Protein AF-A0A938V3V8-F1 (afdb_monomer_lite)

Secondary structure (DSSP, 8-state):
-EEEEES------EEEEEE-S---TT--GGGPPPEEEEEEEPPP-TTSEEE---HHHHHHHHTTSS----EEEEES--SS---EE--TT--S-GGGS-B-------

Sequence (106 aa):
MSFAETGLSIFVRMYLDRVTSQWAENCTWSQKPSYTNVMTIPPSQVGVWYEIVITDLYNGWKAGTWPNYGVQFRSYGTWNNYNGFWSSDYTEDPSLRPMLVVVPQE

Foldseek 3Di:
DKFAWDDDFDWFKWWKWAFADADDPPDDPVRDTDIGTDDIGTGDDHRDIDDDDPPVVVVCCVVVVGPHNDIDIGTPDDPVHDIGTDDCPDDPDNVRHDDDDDDDDD

pLDDT: mean 88.12, std 11.66, range [50.03, 97.75]

Structure (mmCIF, N/CA/C/O backbone):
data_AF-A0A938V3V8-F1
#
_entry.id   AF-A0A938V3V8-F1
#
loop_
_atom_site.group_PDB
_atom_site.id
_atom_site.type_symbol
_atom_site.label_atom_id
_atom_site.label_alt_id
_atom_site.label_comp_id
_atom_site.label_asym_id
_atom_site.label_entity_id
_atom_site.label_seq_id
_atom_site.pdbx_PDB_ins_code
_atom_site.Cartn_x
_atom_site.Cartn_y
_atom_site.Cartn_z
_atom_site.occupancy
_atom_site.B_iso_or_equiv
_atom_site.auth_seq_id
_atom_site.auth_comp_id
_atom_site.auth_asym_id
_atom_site.auth_atom_id
_atom_site.pdbx_PDB_model_num
ATOM 1 N N . MET A 1 1 ? -0.622 -9.454 -1.440 1.00 69.62 1 MET A N 1
ATOM 2 C CA . MET A 1 1 ? -0.484 -8.304 -2.361 1.00 69.62 1 MET A CA 1
ATOM 3 C C . MET A 1 1 ? 0.756 -8.542 -3.194 1.00 69.62 1 MET A C 1
ATOM 5 O O . MET A 1 1 ? 1.730 -9.014 -2.623 1.00 69.62 1 MET A O 1
ATOM 9 N N . SER A 1 2 ? 0.693 -8.299 -4.500 1.00 59.50 2 SER A N 1
ATOM 10 C CA . SER A 1 2 ? 1.764 -8.634 -5.443 1.00 59.50 2 SER A CA 1
ATOM 11 C C . SER A 1 2 ? 2.178 -7.398 -6.241 1.00 59.50 2 SER A C 1
ATOM 13 O O . SER A 1 2 ? 1.312 -6.626 -6.667 1.00 59.50 2 SER A O 1
ATOM 15 N N . PHE A 1 3 ? 3.487 -7.202 -6.403 1.00 69.25 3 PHE A N 1
ATOM 16 C CA . PHE A 1 3 ? 4.093 -6.077 -7.117 1.00 69.25 3 PHE A CA 1
ATOM 17 C C . PHE A 1 3 ? 5.170 -6.564 -8.076 1.00 69.25 3 PHE A C 1
ATOM 19 O O . PHE A 1 3 ? 6.046 -7.321 -7.668 1.00 69.25 3 PHE A O 1
ATOM 26 N N . ALA A 1 4 ? 5.154 -6.110 -9.324 1.00 60.91 4 ALA A N 1
ATOM 27 C CA . ALA A 1 4 ? 6.270 -6.366 -10.218 1.00 60.91 4 ALA A CA 1
ATOM 28 C C . ALA A 1 4 ? 7.372 -5.332 -9.948 1.00 60.91 4 ALA A C 1
ATOM 30 O O . ALA A 1 4 ? 7.117 -4.122 -9.917 1.00 60.91 4 ALA A O 1
ATOM 31 N N . GLU A 1 5 ? 8.590 -5.816 -9.711 1.00 63.34 5 GLU A N 1
ATOM 32 C CA . GLU A 1 5 ? 9.734 -4.968 -9.386 1.00 63.34 5 GLU A CA 1
ATOM 33 C C . GLU A 1 5 ? 10.448 -4.454 -10.643 1.00 63.34 5 GLU A C 1
ATOM 35 O O . GLU A 1 5 ? 10.688 -5.198 -11.596 1.00 63.34 5 GLU A O 1
ATOM 40 N N . THR A 1 6 ? 10.834 -3.180 -10.614 1.00 57.03 6 THR A N 1
ATOM 41 C CA . THR A 1 6 ? 11.617 -2.500 -11.651 1.00 57.03 6 THR A CA 1
ATOM 42 C C . THR A 1 6 ? 12.867 -1.847 -11.050 1.00 57.03 6 THR A C 1
ATOM 44 O O . THR A 1 6 ? 12.835 -1.352 -9.923 1.00 57.03 6 THR A O 1
ATOM 47 N N . GLY A 1 7 ? 13.976 -1.830 -11.798 1.00 59.03 7 GLY A N 1
ATOM 48 C CA . GLY A 1 7 ? 15.225 -1.148 -11.420 1.00 59.03 7 GLY A CA 1
ATOM 49 C C . GLY A 1 7 ? 16.349 -2.053 -10.893 1.00 59.03 7 GLY A C 1
ATOM 50 O O . GLY A 1 7 ? 16.365 -3.254 -11.137 1.00 59.03 7 GLY A O 1
ATOM 51 N N . LEU A 1 8 ? 17.335 -1.450 -10.211 1.00 50.03 8 LEU A N 1
ATOM 52 C CA . LEU A 1 8 ? 18.455 -2.142 -9.559 1.00 50.03 8 LEU A CA 1
ATOM 53 C C . LEU A 1 8 ? 18.060 -2.531 -8.126 1.00 50.03 8 LEU A C 1
ATOM 55 O O . LEU A 1 8 ? 18.216 -1.728 -7.209 1.00 50.03 8 LEU A O 1
ATOM 59 N N . SER A 1 9 ? 17.596 -3.764 -7.916 1.00 52.97 9 SER A N 1
ATOM 60 C CA . SER A 1 9 ? 17.514 -4.325 -6.564 1.00 52.97 9 SER A CA 1
ATOM 61 C C . SER A 1 9 ? 18.917 -4.652 -6.092 1.00 52.97 9 SER A C 1
ATOM 63 O O . SER A 1 9 ? 19.581 -5.579 -6.560 1.00 52.97 9 SER A O 1
ATOM 65 N N . ILE A 1 10 ? 19.364 -3.869 -5.132 1.00 57.59 10 ILE A N 1
ATOM 66 C CA . ILE A 1 10 ? 20.345 -4.294 -4.148 1.00 57.59 10 ILE A CA 1
ATOM 67 C C . ILE A 1 10 ? 19.536 -4.650 -2.913 1.00 57.59 10 ILE A C 1
ATOM 69 O O . ILE A 1 10 ? 18.662 -3.879 -2.545 1.00 57.59 10 ILE A O 1
ATOM 73 N N . PHE A 1 11 ? 19.784 -5.818 -2.313 1.00 65.81 11 PHE A N 1
ATOM 74 C CA . PHE A 1 11 ? 18.964 -6.431 -1.261 1.00 65.81 11 PHE A CA 1
ATOM 75 C C . PHE A 1 11 ? 18.636 -5.485 -0.079 1.00 65.81 11 PHE A C 1
ATOM 77 O O . PHE A 1 11 ? 19.260 -5.546 0.984 1.00 65.81 11 PHE A O 1
ATOM 84 N N . VAL A 1 12 ? 17.630 -4.622 -0.235 1.00 78.31 12 VAL A N 1
ATOM 85 C CA . VAL A 1 12 ? 17.231 -3.603 0.738 1.00 78.31 12 VAL A CA 1
ATOM 86 C C . VAL A 1 12 ? 15.857 -3.950 1.278 1.00 78.31 12 VAL A C 1
ATOM 88 O O . VAL A 1 12 ? 14.863 -3.996 0.557 1.00 78.31 12 VAL A O 1
ATOM 91 N N . ARG A 1 13 ? 15.811 -4.170 2.592 1.00 88.62 13 ARG A N 1
ATOM 92 C CA . ARG A 1 13 ? 14.562 -4.353 3.335 1.00 88.62 13 ARG A CA 1
ATOM 93 C C . ARG A 1 13 ? 13.715 -3.087 3.266 1.00 88.62 13 ARG A C 1
ATOM 95 O O . ARG A 1 13 ? 14.234 -1.975 3.159 1.00 88.62 13 ARG A O 1
ATOM 102 N N . MET A 1 14 ? 12.411 -3.256 3.418 1.00 92.38 14 MET A N 1
ATOM 103 C CA . MET A 1 14 ? 11.466 -2.149 3.521 1.00 92.38 14 MET A CA 1
ATOM 104 C C . MET A 1 14 ? 10.608 -2.309 4.771 1.00 92.38 14 MET A C 1
ATOM 106 O O . MET A 1 14 ? 10.516 -3.381 5.366 1.00 92.38 14 MET A O 1
ATOM 110 N N . TYR A 1 15 ? 9.960 -1.226 5.159 1.00 95.00 15 TYR A N 1
ATOM 111 C CA . TYR A 1 15 ? 8.838 -1.231 6.072 1.00 95.00 15 TYR A CA 1
ATOM 112 C C . TYR A 1 15 ? 7.543 -1.274 5.269 1.00 95.00 15 TYR A C 1
ATOM 114 O O . TYR A 1 15 ? 7.377 -0.505 4.320 1.00 95.00 15 TYR A O 1
ATOM 122 N N . LEU A 1 16 ? 6.625 -2.145 5.682 1.00 96.44 16 LEU A N 1
ATOM 123 C CA . LEU A 1 16 ? 5.222 -2.049 5.308 1.00 96.44 16 LEU A CA 1
ATOM 124 C C . LEU A 1 16 ? 4.522 -1.217 6.381 1.00 96.44 16 LEU A C 1
ATOM 126 O O . LEU A 1 16 ? 4.437 -1.635 7.541 1.00 96.44 16 LEU A O 1
ATOM 130 N N . ASP A 1 17 ? 4.016 -0.050 5.994 1.00 97.56 17 ASP A N 1
ATOM 131 C CA . ASP A 1 17 ? 3.217 0.789 6.879 1.00 97.56 17 ASP A CA 1
ATOM 132 C C . ASP A 1 17 ? 1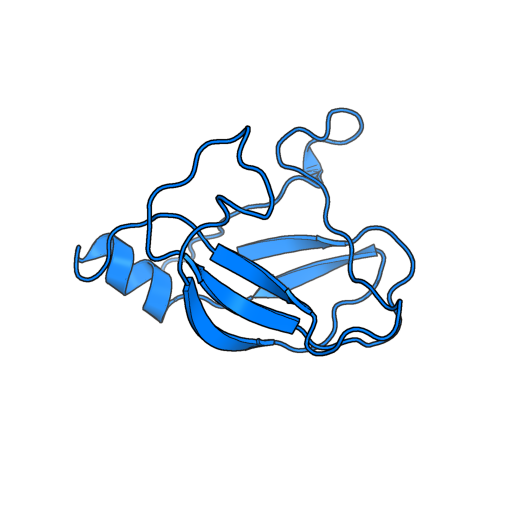.770 0.866 6.372 1.00 97.56 17 ASP A C 1
ATOM 134 O O . ASP A 1 17 ? 1.507 0.981 5.172 1.00 97.56 17 ASP A O 1
ATOM 138 N N . ARG A 1 18 ? 0.817 0.849 7.305 1.00 97.50 18 ARG A N 1
ATOM 139 C CA . ARG A 1 18 ? -0.581 1.173 7.029 1.00 97.50 18 ARG A CA 1
ATOM 140 C C . ARG A 1 18 ? -0.739 2.686 7.044 1.00 97.50 18 ARG A C 1
ATOM 142 O O . ARG A 1 18 ? -0.383 3.328 8.034 1.00 97.50 18 ARG A O 1
ATOM 149 N N . VAL A 1 19 ? -1.344 3.238 6.000 1.00 97.69 19 VAL A N 1
ATOM 150 C CA . VAL A 1 19 ? -1.697 4.658 5.942 1.00 97.69 19 VAL A CA 1
ATOM 151 C C . VAL A 1 19 ? -2.896 4.922 6.862 1.00 97.69 19 VAL A C 1
ATOM 153 O O . VAL A 1 19 ? -3.867 4.166 6.856 1.00 97.69 19 VAL A O 1
ATOM 156 N N . THR A 1 20 ? -2.826 5.958 7.701 1.00 97.75 20 THR A N 1
ATOM 157 C CA . THR A 1 20 ? -3.828 6.246 8.750 1.00 97.75 20 THR A CA 1
ATOM 158 C C . THR A 1 20 ? -4.595 7.548 8.554 1.00 97.75 20 THR A C 1
ATOM 160 O O . THR A 1 20 ? -5.487 7.848 9.345 1.00 97.75 20 THR A O 1
ATOM 163 N N . SER A 1 21 ? -4.299 8.303 7.499 1.00 96.81 21 SER A N 1
ATOM 164 C CA . SER A 1 21 ? -5.053 9.497 7.124 1.00 96.81 21 SER A CA 1
ATOM 165 C C . SER A 1 21 ? -5.335 9.518 5.628 1.00 96.81 21 SER A C 1
ATOM 167 O O . SER A 1 21 ? -4.574 8.962 4.836 1.00 96.81 21 SER A O 1
ATOM 169 N N . GLN A 1 22 ? -6.395 10.223 5.240 1.00 95.69 22 GLN A N 1
ATOM 170 C CA . GLN A 1 22 ? -6.655 10.530 3.840 1.00 95.69 22 GLN A CA 1
ATOM 171 C C . GLN A 1 22 ? -5.466 11.280 3.224 1.00 95.69 22 GLN A C 1
ATOM 173 O O . GLN A 1 22 ? -4.790 12.065 3.895 1.00 95.69 22 GLN A O 1
ATOM 178 N N . TRP A 1 23 ? -5.226 11.034 1.942 1.00 94.75 23 TRP A N 1
ATOM 179 C CA . TRP A 1 23 ? -4.246 11.740 1.131 1.00 94.75 23 TRP A CA 1
ATOM 180 C C . TRP A 1 23 ? -4.854 12.059 -0.234 1.00 94.75 23 TRP A C 1
ATOM 182 O O . TRP A 1 23 ? -5.832 11.438 -0.649 1.00 94.75 23 TRP A O 1
ATOM 192 N N . ALA A 1 24 ? -4.299 13.070 -0.892 1.00 92.44 24 ALA A N 1
ATOM 193 C CA . ALA A 1 24 ? -4.672 13.455 -2.245 1.00 92.44 24 ALA A CA 1
ATOM 194 C C . ALA A 1 24 ? -3.578 13.009 -3.216 1.00 92.44 24 ALA A C 1
ATOM 196 O O . ALA A 1 24 ? -2.401 13.052 -2.869 1.00 92.44 24 ALA A O 1
ATOM 197 N N . GLU A 1 25 ? -3.939 12.637 -4.442 1.00 87.88 25 GLU A N 1
ATOM 198 C CA . GLU A 1 25 ? -2.967 12.172 -5.445 1.00 87.88 25 GLU A CA 1
ATOM 199 C C . GLU A 1 25 ? -1.919 13.234 -5.807 1.00 87.88 25 GLU A C 1
ATOM 201 O O . GLU A 1 25 ? -0.795 12.913 -6.177 1.00 87.88 25 GLU A O 1
ATOM 206 N N . ASN A 1 26 ? -2.254 14.511 -5.621 1.00 90.56 26 ASN A N 1
ATOM 207 C CA . ASN A 1 26 ? -1.344 15.637 -5.794 1.00 90.56 26 ASN A CA 1
ATOM 208 C C . ASN A 1 26 ? -0.585 16.024 -4.507 1.00 90.56 26 ASN A C 1
ATOM 210 O O . ASN A 1 26 ? -0.066 17.140 -4.423 1.00 90.56 26 ASN A O 1
ATOM 214 N N . CYS A 1 27 ? -0.552 15.162 -3.481 1.00 89.69 27 CYS A N 1
ATOM 215 C CA . CYS A 1 27 ? 0.103 15.486 -2.217 1.00 89.69 27 CYS A CA 1
ATOM 216 C C . CYS A 1 27 ? 1.605 15.722 -2.402 1.00 89.69 27 CYS A C 1
ATOM 218 O O . CYS A 1 27 ? 2.293 15.047 -3.168 1.00 89.69 27 CYS A O 1
ATOM 220 N N . THR A 1 28 ? 2.127 16.681 -1.647 1.00 92.50 28 THR A N 1
ATOM 221 C CA . THR A 1 28 ? 3.566 16.929 -1.539 1.00 92.50 2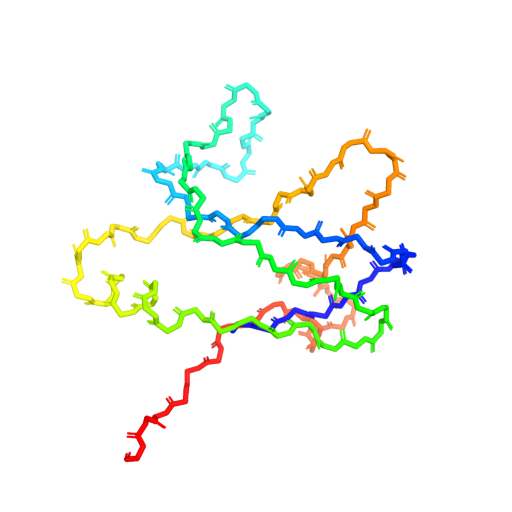8 THR A CA 1
ATOM 222 C C . THR A 1 28 ? 4.127 16.284 -0.273 1.00 92.50 28 THR A C 1
ATOM 224 O O . THR A 1 28 ? 3.387 15.865 0.617 1.00 92.50 28 THR A O 1
ATOM 227 N N . TRP A 1 29 ? 5.454 16.251 -0.126 1.00 88.38 29 TRP A N 1
ATOM 228 C CA . TRP A 1 29 ? 6.099 15.691 1.070 1.00 88.38 29 TRP A CA 1
ATOM 229 C C . TRP A 1 29 ? 5.668 16.359 2.390 1.00 88.38 29 TRP A C 1
ATOM 231 O O . TRP A 1 29 ? 5.605 15.705 3.440 1.00 88.38 29 TRP A O 1
ATOM 241 N N . SER A 1 30 ? 5.361 17.660 2.360 1.00 93.88 30 SER A N 1
ATOM 242 C CA . SER A 1 30 ? 4.852 18.383 3.532 1.00 93.88 30 SER A CA 1
ATOM 243 C C . SER A 1 30 ? 3.427 17.961 3.906 1.00 93.88 30 SER A C 1
ATOM 245 O O . SER A 1 30 ? 3.057 18.070 5.070 1.00 93.88 30 SER A O 1
ATOM 247 N N . GLN A 1 31 ? 2.667 17.419 2.950 1.00 94.81 31 GLN A N 1
ATOM 248 C CA . GLN A 1 31 ? 1.285 16.947 3.088 1.00 94.81 31 GLN A CA 1
ATOM 249 C C . GLN A 1 31 ? 1.176 15.415 3.091 1.00 94.81 31 GLN A C 1
ATOM 251 O O . GLN A 1 31 ? 0.082 14.878 2.920 1.00 94.81 31 GLN A O 1
ATOM 256 N N . LYS A 1 32 ? 2.299 14.702 3.251 1.00 93.50 32 LYS A N 1
ATOM 257 C CA . LYS A 1 32 ? 2.307 13.236 3.301 1.00 93.50 32 LYS A CA 1
ATOM 258 C C . LYS A 1 32 ? 1.331 12.723 4.372 1.00 93.50 32 LYS A C 1
ATOM 260 O O . LYS A 1 32 ? 1.224 13.343 5.437 1.00 93.50 32 LYS A O 1
ATOM 265 N N . PRO A 1 33 ? 0.657 11.590 4.135 1.00 96.12 33 PRO A N 1
ATOM 266 C CA . PRO A 1 33 ? -0.265 11.053 5.115 1.00 96.12 33 PRO A CA 1
ATOM 267 C C . PRO A 1 33 ? 0.449 10.567 6.380 1.00 96.12 33 PRO A C 1
ATOM 269 O O . PRO A 1 33 ? 1.640 10.244 6.384 1.00 96.12 33 PRO A O 1
ATOM 272 N N . SER A 1 34 ? -0.321 10.475 7.460 1.00 97.12 34 SER A N 1
ATOM 273 C CA . SER A 1 34 ? 0.086 9.750 8.661 1.00 97.12 34 SER A CA 1
ATOM 274 C C . SER A 1 34 ? 0.108 8.246 8.394 1.00 97.12 34 SER A C 1
ATOM 276 O O . SER A 1 34 ? -0.620 7.738 7.537 1.00 97.12 34 SER A O 1
ATOM 278 N N . TYR A 1 35 ? 0.936 7.520 9.142 1.00 97.38 35 TYR A N 1
ATOM 279 C CA . TYR A 1 35 ? 1.077 6.076 8.990 1.00 97.38 35 TYR A CA 1
ATOM 280 C C . TYR A 1 35 ? 1.406 5.379 10.312 1.00 97.38 35 TYR A C 1
ATOM 282 O O . TYR A 1 35 ? 1.826 5.997 11.291 1.00 97.38 35 TYR A O 1
ATOM 290 N N . THR A 1 36 ? 1.225 4.062 10.331 1.00 97.50 36 THR A N 1
ATOM 291 C CA . THR A 1 36 ? 1.653 3.173 11.416 1.00 97.50 36 THR A CA 1
ATOM 292 C C . THR A 1 36 ? 2.427 2.009 10.819 1.00 97.50 36 THR A C 1
ATOM 294 O O . THR A 1 36 ? 1.941 1.370 9.885 1.00 97.50 36 THR A O 1
ATOM 297 N N . ASN A 1 37 ? 3.616 1.725 11.353 1.00 97.00 37 ASN A N 1
ATOM 298 C CA . ASN A 1 37 ? 4.380 0.563 10.918 1.00 97.00 37 ASN A CA 1
ATOM 299 C C . ASN A 1 37 ? 3.649 -0.732 11.284 1.00 97.0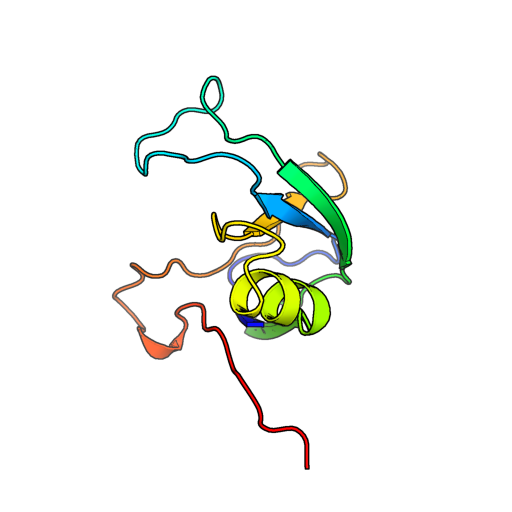0 37 ASN A C 1
ATOM 301 O O . ASN A 1 37 ? 3.200 -0.888 12.417 1.00 97.00 37 ASN A O 1
ATOM 305 N N . VAL A 1 38 ? 3.521 -1.631 10.309 1.00 96.56 38 VAL A N 1
ATOM 306 C CA . VAL A 1 38 ? 2.913 -2.954 10.491 1.00 96.56 38 VAL A CA 1
ATOM 307 C C . VAL A 1 38 ? 4.007 -3.994 10.682 1.00 96.56 38 VAL A C 1
ATOM 309 O O . VAL A 1 38 ? 3.962 -4.774 11.626 1.00 96.56 38 VAL A O 1
ATOM 312 N N . MET A 1 39 ? 4.998 -4.000 9.786 1.00 96.12 39 MET A N 1
ATOM 313 C CA . MET A 1 39 ? 6.110 -4.947 9.831 1.00 96.12 39 MET A CA 1
ATOM 314 C C . MET A 1 39 ? 7.315 -4.462 9.017 1.00 96.12 39 MET A C 1
ATOM 316 O O . MET A 1 39 ? 7.237 -3.499 8.246 1.00 96.12 39 MET A O 1
ATOM 320 N N . THR A 1 40 ? 8.435 -5.169 9.169 1.00 95.25 40 THR A N 1
ATOM 321 C CA . THR A 1 40 ? 9.565 -5.121 8.231 1.00 95.25 40 THR A CA 1
ATOM 322 C C . THR A 1 40 ? 9.422 -6.272 7.239 1.00 95.25 40 THR A C 1
ATOM 324 O O . THR A 1 40 ? 9.175 -7.404 7.650 1.00 95.25 40 THR A O 1
ATOM 327 N N . ILE A 1 41 ? 9.577 -5.988 5.949 1.00 93.19 41 ILE A N 1
ATOM 328 C CA . ILE A 1 41 ? 9.442 -6.953 4.853 1.00 93.19 41 ILE A CA 1
ATOM 329 C C . ILE A 1 41 ? 10.818 -7.261 4.230 1.00 93.19 41 ILE A C 1
ATOM 331 O O . ILE A 1 41 ? 11.724 -6.414 4.282 1.00 93.19 41 ILE A O 1
ATOM 335 N N . PRO A 1 42 ? 11.025 -8.484 3.697 1.00 89.44 42 PRO A N 1
ATOM 336 C CA . PRO A 1 42 ? 12.312 -8.897 3.138 1.00 89.44 42 PRO A CA 1
ATOM 337 C C . PRO A 1 42 ? 12.684 -8.071 1.898 1.00 89.44 42 PRO A C 1
ATOM 339 O O . PRO A 1 42 ? 11.828 -7.401 1.333 1.00 89.44 42 PRO A O 1
ATOM 342 N N . PRO A 1 43 ? 13.942 -8.091 1.444 1.00 86.12 43 PRO A N 1
ATOM 343 C CA . PRO A 1 43 ? 14.297 -7.468 0.175 1.00 86.12 43 PRO A CA 1
ATOM 344 C C . PRO A 1 43 ? 13.508 -8.053 -1.001 1.00 86.12 43 PRO A C 1
ATOM 346 O O . PRO A 1 43 ? 13.202 -9.246 -1.003 1.00 86.12 43 PRO A O 1
ATOM 349 N N . SER A 1 44 ? 13.217 -7.218 -1.993 1.00 86.06 44 SER A N 1
ATOM 350 C CA . SER A 1 44 ? 12.654 -7.632 -3.277 1.00 86.06 44 SER A CA 1
ATOM 351 C C . SER A 1 44 ? 13.773 -8.061 -4.248 1.00 86.06 44 SER A C 1
ATOM 353 O O . SER A 1 44 ? 14.950 -7.784 -3.998 1.00 86.06 44 SER A O 1
ATOM 355 N N . GLN A 1 45 ? 13.441 -8.808 -5.305 1.00 83.88 45 GLN A N 1
ATOM 356 C CA . GLN A 1 45 ? 14.376 -9.210 -6.362 1.00 83.88 45 GLN A CA 1
ATOM 357 C C . GLN A 1 45 ? 13.906 -8.717 -7.742 1.00 83.88 45 GLN A C 1
ATOM 359 O O . GLN A 1 45 ? 12.802 -9.042 -8.180 1.00 83.88 45 GLN A O 1
ATOM 364 N N . VAL A 1 46 ? 14.791 -8.018 -8.470 1.00 80.94 46 VAL A N 1
ATOM 365 C CA . VAL A 1 46 ? 14.494 -7.469 -9.808 1.00 80.94 46 VAL A CA 1
ATOM 366 C C . VAL A 1 46 ? 13.908 -8.522 -10.736 1.00 80.94 46 VAL A C 1
ATOM 368 O O . VAL A 1 46 ? 14.455 -9.620 -10.863 1.00 80.94 46 VAL A O 1
ATOM 371 N N . GLY A 1 47 ? 12.842 -8.149 -11.445 1.00 80.81 47 GLY A N 1
ATOM 372 C CA . GLY A 1 47 ? 12.214 -9.000 -12.453 1.00 80.81 47 GLY A CA 1
ATOM 373 C C . GLY A 1 47 ? 11.395 -10.150 -11.868 1.00 80.81 47 GLY A C 1
ATOM 374 O O . GLY A 1 47 ? 10.910 -10.987 -12.626 1.00 80.81 47 GLY A O 1
ATOM 375 N N . VAL A 1 48 ? 11.226 -10.196 -10.544 1.00 86.06 48 VAL A N 1
ATOM 376 C CA . VAL A 1 48 ? 10.386 -11.172 -9.850 1.00 86.06 48 VAL A CA 1
ATOM 377 C C . VAL A 1 48 ? 9.178 -10.456 -9.251 1.00 86.06 48 VAL A C 1
ATOM 379 O O . VAL A 1 48 ? 9.266 -9.311 -8.804 1.00 86.06 48 VAL A O 1
ATOM 382 N N . TRP A 1 49 ? 8.031 -11.135 -9.243 1.00 89.31 49 TRP A N 1
ATOM 383 C CA . TRP A 1 49 ? 6.875 -10.675 -8.483 1.00 89.31 49 TRP A CA 1
ATOM 384 C C . TRP A 1 49 ? 7.191 -10.698 -6.991 1.00 89.31 49 TRP A C 1
ATOM 386 O O . TRP A 1 49 ? 7.550 -11.726 -6.420 1.00 89.31 49 TRP A O 1
ATOM 396 N N . TYR A 1 50 ? 7.050 -9.542 -6.364 1.00 91.31 50 TYR A N 1
ATOM 397 C CA . TYR A 1 50 ? 7.262 -9.358 -4.948 1.00 91.31 50 TYR A CA 1
ATOM 398 C C . TYR A 1 50 ? 5.932 -9.458 -4.204 1.00 91.31 50 TYR A C 1
ATOM 400 O O . TYR A 1 50 ? 5.050 -8.603 -4.334 1.00 91.31 50 TYR A O 1
ATOM 408 N N . GLU A 1 51 ? 5.787 -10.530 -3.430 1.00 92.81 51 GLU A N 1
ATOM 409 C CA . GLU A 1 51 ? 4.546 -10.881 -2.749 1.00 92.81 51 GLU A CA 1
ATOM 410 C C . GLU A 1 51 ? 4.634 -10.647 -1.243 1.00 92.81 51 GLU A C 1
ATOM 412 O O . GLU A 1 51 ? 5.572 -11.072 -0.569 1.00 92.81 51 GLU A O 1
ATOM 417 N N . ILE A 1 52 ? 3.610 -9.993 -0.698 1.00 93.12 52 ILE A N 1
ATOM 418 C CA . ILE A 1 52 ? 3.494 -9.706 0.731 1.00 93.12 52 ILE A CA 1
ATOM 419 C C . ILE A 1 52 ? 2.139 -10.181 1.238 1.00 93.12 52 ILE A C 1
ATOM 421 O O . ILE A 1 52 ? 1.082 -9.800 0.715 1.00 93.12 52 ILE A O 1
ATOM 425 N N . VAL A 1 53 ? 2.169 -10.982 2.299 1.00 94.00 53 VAL A N 1
ATOM 426 C CA . VAL A 1 53 ? 0.975 -11.434 3.014 1.00 94.00 53 VAL A CA 1
ATOM 427 C C . VAL A 1 53 ? 0.495 -10.315 3.934 1.00 94.00 53 VAL A C 1
ATOM 429 O O . VAL A 1 53 ? 1.225 -9.863 4.809 1.00 94.00 53 VAL A O 1
ATOM 432 N N . ILE A 1 54 ? -0.745 -9.866 3.729 1.00 94.81 54 ILE A N 1
ATOM 433 C CA . ILE A 1 54 ? -1.369 -8.778 4.499 1.00 94.81 54 ILE A CA 1
ATOM 434 C C . ILE A 1 54 ? -2.719 -9.194 5.097 1.00 94.81 54 ILE A C 1
ATOM 436 O O . ILE A 1 54 ? -3.600 -8.356 5.273 1.00 94.81 54 ILE A O 1
ATOM 440 N N . THR A 1 55 ? -2.909 -10.488 5.365 1.00 95.00 55 THR A N 1
ATOM 441 C CA . THR A 1 55 ? -4.199 -11.074 5.766 1.00 95.00 55 THR A CA 1
ATOM 442 C C . THR A 1 55 ? -4.829 -10.354 6.957 1.00 95.00 55 THR A C 1
ATOM 444 O O . THR A 1 55 ? -5.982 -9.940 6.871 1.00 95.00 55 THR A O 1
ATOM 447 N N . ASP A 1 56 ? -4.066 -10.108 8.025 1.00 94.50 56 ASP A N 1
ATOM 448 C CA . ASP A 1 56 ? -4.581 -9.436 9.226 1.00 94.5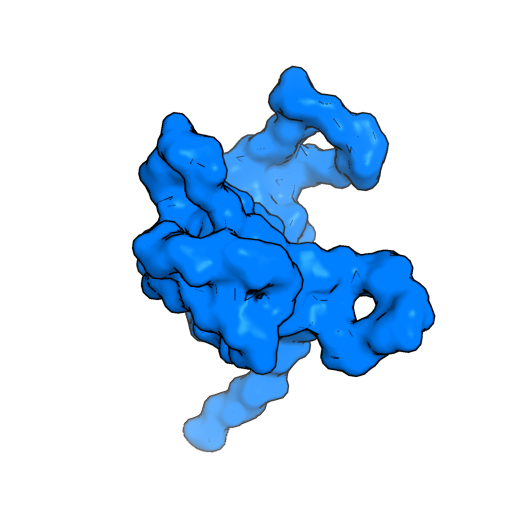0 56 ASP A CA 1
ATOM 449 C C . ASP A 1 56 ? -4.995 -7.987 8.947 1.00 94.50 56 ASP A C 1
ATOM 451 O O . ASP A 1 56 ? -6.051 -7.529 9.389 1.00 94.50 56 ASP A O 1
ATOM 455 N N . LEU A 1 57 ? -4.192 -7.271 8.155 1.00 95.88 57 LEU A N 1
ATOM 456 C CA . LEU A 1 57 ? -4.491 -5.901 7.748 1.00 95.88 57 LEU A CA 1
ATOM 457 C C . LEU A 1 57 ? -5.759 -5.845 6.882 1.00 95.88 57 LEU A C 1
ATOM 459 O O . LEU A 1 57 ? -6.636 -5.017 7.127 1.00 95.88 57 LEU A O 1
ATOM 463 N N . TYR A 1 58 ? -5.876 -6.754 5.911 1.00 95.62 58 TYR A N 1
ATOM 464 C CA . TYR A 1 58 ? -7.049 -6.876 5.049 1.00 95.62 58 TYR A CA 1
ATOM 465 C C . TYR A 1 58 ? -8.314 -7.198 5.850 1.00 95.62 58 TYR A C 1
ATOM 467 O O . TYR A 1 58 ? -9.345 -6.552 5.657 1.00 95.62 58 TYR A O 1
ATOM 475 N N . ASN A 1 59 ? -8.233 -8.141 6.789 1.00 95.75 59 ASN A N 1
ATOM 476 C CA . ASN A 1 59 ? -9.355 -8.499 7.652 1.00 95.75 59 ASN A CA 1
ATOM 477 C C . ASN A 1 59 ? -9.785 -7.325 8.538 1.00 95.75 59 ASN A C 1
ATOM 479 O O . ASN A 1 59 ? -10.981 -7.079 8.678 1.00 95.75 59 ASN A O 1
ATOM 483 N N . GLY A 1 60 ? -8.840 -6.540 9.062 1.00 96.50 60 GLY A N 1
ATOM 484 C CA . GLY A 1 60 ? -9.160 -5.328 9.815 1.00 96.50 60 GLY A CA 1
ATOM 485 C C . GLY A 1 60 ? -9.823 -4.231 8.973 1.00 96.50 60 GLY A C 1
ATOM 486 O O . GLY A 1 60 ? -10.713 -3.539 9.472 1.00 96.50 60 GLY A O 1
ATOM 487 N N . TRP A 1 61 ? -9.466 -4.098 7.689 1.00 96.38 61 TRP A N 1
ATOM 488 C CA . TRP A 1 61 ? -10.203 -3.235 6.755 1.00 96.38 61 TRP A CA 1
ATOM 489 C C . TRP A 1 61 ? -11.617 -3.758 6.494 1.00 96.38 61 TRP A C 1
ATOM 491 O O . TRP A 1 61 ? -12.580 -2.997 6.554 1.00 96.38 61 TRP A O 1
ATOM 501 N N . LYS A 1 62 ? -11.761 -5.062 6.236 1.00 95.94 62 LYS A N 1
ATOM 502 C CA . LYS A 1 62 ? -13.059 -5.706 5.975 1.00 95.94 62 LYS A CA 1
ATOM 503 C C . LYS A 1 62 ? -14.008 -5.627 7.168 1.00 95.94 62 LYS A C 1
ATOM 505 O O . LYS A 1 62 ? -15.204 -5.444 6.963 1.00 95.94 62 LYS A O 1
ATOM 510 N N . ALA A 1 63 ? -13.483 -5.743 8.385 1.00 97.12 63 ALA A N 1
ATOM 511 C CA . ALA A 1 63 ? -14.243 -5.638 9.627 1.00 97.12 63 ALA A CA 1
ATOM 512 C C . ALA A 1 63 ? -14.560 -4.185 10.032 1.00 97.12 63 ALA A C 1
ATOM 514 O O . ALA A 1 63 ? -15.269 -3.967 11.011 1.00 97.12 63 ALA A O 1
ATOM 515 N N . GLY A 1 64 ? -14.021 -3.184 9.325 1.00 96.88 64 GLY A N 1
ATOM 516 C CA . GLY A 1 64 ? -14.183 -1.771 9.677 1.00 96.88 64 GLY A CA 1
ATOM 517 C C . GLY A 1 64 ? -13.394 -1.336 10.916 1.00 96.88 64 GLY A C 1
ATOM 518 O O . GLY A 1 64 ? -13.546 -0.203 11.366 1.00 96.88 64 GLY A O 1
ATOM 519 N N . THR A 1 65 ? -12.525 -2.196 11.460 1.00 97.44 65 THR A N 1
ATOM 520 C CA . THR A 1 65 ? -11.633 -1.860 12.580 1.00 97.44 65 THR A CA 1
ATOM 521 C C . THR A 1 65 ? -10.706 -0.704 12.215 1.00 97.44 65 THR A C 1
ATOM 523 O O . THR A 1 65 ? -10.405 0.147 13.052 1.00 97.44 65 THR A O 1
ATOM 526 N N . TRP A 1 66 ? -10.273 -0.655 10.952 1.00 96.56 66 TRP A N 1
ATOM 527 C CA . TRP A 1 66 ? -9.451 0.421 10.418 1.00 96.56 66 TRP A CA 1
ATOM 528 C C . TRP A 1 66 ? -9.995 0.889 9.068 1.00 96.56 66 TRP A C 1
ATOM 530 O O . TRP A 1 66 ? -10.225 0.050 8.196 1.00 96.56 66 TRP A O 1
ATOM 540 N N . PRO A 1 67 ? -10.143 2.206 8.842 1.00 96.56 67 PRO A N 1
ATOM 541 C CA . PRO A 1 67 ? -10.380 2.724 7.502 1.00 96.56 67 PRO A CA 1
ATOM 542 C C . PRO A 1 67 ? -9.250 2.312 6.550 1.00 96.56 67 PRO A C 1
ATOM 544 O O . PRO A 1 67 ? -8.078 2.265 6.939 1.00 96.56 67 PRO A O 1
ATOM 547 N N . ASN A 1 68 ? -9.594 2.019 5.297 1.00 96.56 68 ASN A N 1
ATOM 548 C CA . ASN A 1 68 ? -8.612 1.682 4.275 1.00 96.56 68 ASN A CA 1
ATOM 549 C C . ASN A 1 68 ? -8.156 2.946 3.530 1.00 96.56 68 ASN A C 1
ATOM 551 O O . ASN A 1 68 ? -8.857 3.428 2.645 1.00 96.56 68 ASN A O 1
ATOM 555 N N . TYR A 1 69 ? -6.971 3.452 3.876 1.00 96.44 69 TYR A N 1
ATOM 556 C CA . TYR A 1 69 ? -6.279 4.519 3.135 1.00 96.44 69 TYR A CA 1
ATOM 557 C C . TYR A 1 69 ? -5.105 3.994 2.291 1.00 96.44 69 TYR A C 1
ATOM 559 O O . TYR A 1 69 ? -4.334 4.780 1.739 1.00 96.44 69 TYR A O 1
ATOM 567 N N . GLY A 1 70 ? -4.961 2.670 2.201 1.00 94.50 70 GLY A N 1
ATOM 568 C CA . GLY A 1 70 ? -3.862 1.997 1.523 1.00 94.50 70 GLY A CA 1
ATOM 569 C C . GLY A 1 70 ? -2.660 1.689 2.418 1.00 94.50 70 GLY A C 1
ATOM 570 O O . GLY A 1 70 ? -2.708 1.731 3.654 1.00 94.50 70 GLY A O 1
ATOM 571 N N . VAL A 1 71 ? -1.565 1.336 1.753 1.00 95.44 71 VAL A N 1
ATOM 572 C CA . VAL A 1 71 ? -0.277 0.972 2.350 1.00 95.44 71 VAL A CA 1
ATOM 573 C C . VAL A 1 71 ? 0.831 1.790 1.707 1.00 95.44 71 VAL A C 1
ATOM 575 O O . VAL A 1 71 ? 0.700 2.212 0.561 1.00 95.44 71 VAL A O 1
ATOM 578 N N . GLN A 1 72 ? 1.931 1.975 2.429 1.00 93.88 72 GLN A N 1
ATOM 579 C CA . GLN A 1 72 ? 3.168 2.489 1.852 1.00 93.88 72 GLN A CA 1
ATOM 580 C C . GLN A 1 72 ? 4.316 1.511 2.083 1.00 93.88 72 GLN A C 1
ATOM 582 O O . GLN A 1 72 ? 4.399 0.855 3.129 1.00 93.88 72 GLN A O 1
ATOM 587 N N . PHE A 1 73 ? 5.233 1.481 1.120 1.00 92.75 73 PHE A N 1
ATOM 588 C CA . PHE A 1 73 ? 6.563 0.928 1.310 1.00 92.75 73 PHE A CA 1
ATOM 589 C C . PHE A 1 73 ? 7.530 2.049 1.606 1.00 92.75 73 PHE A C 1
ATOM 591 O O . PHE A 1 73 ? 7.704 2.977 0.817 1.00 92.75 73 PHE A O 1
ATOM 598 N N . ARG A 1 74 ? 8.167 1.957 2.764 1.00 91.88 74 ARG A N 1
ATOM 599 C CA . ARG A 1 74 ? 9.165 2.923 3.198 1.00 91.88 74 ARG A CA 1
ATOM 600 C C . ARG A 1 74 ? 10.504 2.222 3.300 1.00 91.88 74 ARG A C 1
ATOM 602 O O . ARG A 1 74 ? 10.594 1.147 3.885 1.00 91.88 74 ARG A O 1
ATOM 609 N N . SER A 1 75 ? 11.549 2.822 2.740 1.00 88.81 75 SER A N 1
ATOM 610 C CA . SER A 1 75 ? 12.888 2.237 2.818 1.00 88.81 75 SER A CA 1
ATOM 611 C C . SER A 1 75 ? 13.305 2.011 4.275 1.00 88.81 75 SER A C 1
ATOM 613 O O . SER A 1 75 ? 13.039 2.851 5.142 1.00 88.81 75 SER A O 1
ATOM 615 N N . TYR A 1 76 ? 13.981 0.890 4.544 1.00 87.56 76 TYR A N 1
ATOM 616 C CA . TYR A 1 76 ? 14.545 0.608 5.865 1.00 87.56 76 TYR A CA 1
ATOM 617 C C . TYR A 1 76 ? 15.668 1.591 6.241 1.00 87.56 76 TYR A C 1
ATOM 619 O O . TYR A 1 76 ? 15.886 1.860 7.421 1.00 87.56 76 TYR A O 1
ATOM 627 N N . GLY A 1 77 ? 16.346 2.171 5.245 1.00 83.88 77 GLY A N 1
ATOM 628 C CA . GLY A 1 77 ? 17.391 3.177 5.430 1.00 83.88 77 GLY A CA 1
ATOM 629 C C . GLY A 1 77 ? 17.555 4.086 4.212 1.00 83.88 77 GLY A C 1
ATOM 630 O O . GLY A 1 77 ? 17.113 3.773 3.108 1.00 83.88 77 GLY A O 1
ATOM 631 N N . THR A 1 78 ? 18.196 5.235 4.397 1.00 76.56 78 THR A N 1
ATOM 632 C CA . THR A 1 78 ? 18.397 6.240 3.342 1.00 76.56 78 THR A CA 1
ATOM 633 C C . THR A 1 78 ? 19.853 6.238 2.880 1.00 76.56 78 THR A C 1
ATOM 635 O O . THR A 1 78 ? 20.620 7.136 3.216 1.00 76.56 78 THR A O 1
ATOM 638 N N . TRP A 1 79 ? 20.242 5.205 2.127 1.00 80.81 79 TRP A N 1
ATOM 639 C CA . TRP A 1 79 ? 21.617 5.016 1.631 1.00 80.81 79 TRP A CA 1
ATOM 640 C C . TRP A 1 79 ? 21.725 5.071 0.105 1.00 80.81 79 TRP A C 1
ATOM 642 O O . TRP A 1 79 ? 22.574 4.408 -0.473 1.00 80.81 79 TRP A O 1
ATOM 652 N N . ASN A 1 80 ? 20.850 5.844 -0.547 1.00 78.88 80 ASN A N 1
ATOM 653 C CA . ASN A 1 80 ? 20.754 5.930 -2.011 1.00 78.88 80 ASN A CA 1
ATOM 654 C C . ASN A 1 80 ? 20.535 4.571 -2.710 1.00 78.88 80 ASN A C 1
ATOM 656 O O . ASN A 1 80 ? 20.879 4.383 -3.872 1.00 78.88 80 ASN A O 1
ATOM 660 N N . ASN A 1 81 ? 19.929 3.640 -1.979 1.00 77.69 81 ASN A N 1
ATOM 661 C CA . ASN A 1 81 ? 19.553 2.317 -2.440 1.00 77.69 81 ASN A CA 1
ATOM 662 C C . ASN A 1 81 ? 18.026 2.245 -2.365 1.00 77.69 81 ASN A C 1
ATOM 664 O O . ASN A 1 81 ? 17.460 2.593 -1.324 1.00 77.69 81 ASN A O 1
ATOM 668 N N . TYR A 1 82 ? 17.363 1.851 -3.449 1.00 76.00 82 TYR A N 1
ATOM 669 C CA . TYR A 1 82 ? 15.908 1.911 -3.557 1.00 76.00 82 TYR A CA 1
ATOM 670 C C . TYR A 1 82 ? 15.350 0.683 -4.271 1.00 76.00 82 TYR A C 1
ATOM 672 O O . TYR A 1 82 ? 16.004 0.110 -5.135 1.00 76.00 82 TYR A O 1
ATOM 680 N N . ASN A 1 83 ? 14.123 0.317 -3.907 1.00 83.88 83 ASN A N 1
ATOM 681 C CA . ASN A 1 83 ? 13.314 -0.652 -4.639 1.00 83.88 83 ASN A CA 1
ATOM 682 C C . ASN A 1 83 ? 12.323 0.129 -5.512 1.00 83.88 83 ASN A C 1
ATOM 684 O O . ASN A 1 83 ? 11.815 1.170 -5.083 1.00 83.88 83 ASN A O 1
ATOM 688 N N . GLY A 1 84 ? 12.063 -0.351 -6.725 1.00 86.56 84 GLY A N 1
ATOM 689 C CA . GLY A 1 84 ? 11.112 0.255 -7.653 1.00 86.56 84 GLY A CA 1
ATOM 690 C C . GLY A 1 84 ? 9.966 -0.698 -7.961 1.00 86.56 84 GLY A C 1
ATOM 691 O O . GLY A 1 84 ? 10.179 -1.890 -8.139 1.00 86.56 84 GLY A O 1
ATOM 692 N N . PHE A 1 85 ? 8.749 -0.176 -8.064 1.00 89.69 85 PHE A N 1
ATOM 693 C CA . PHE A 1 85 ? 7.573 -0.955 -8.450 1.00 89.69 85 PHE A CA 1
ATOM 694 C C . PHE A 1 85 ? 6.840 -0.248 -9.578 1.00 89.69 85 PHE A C 1
ATOM 696 O O . PHE A 1 85 ? 6.823 0.985 -9.635 1.00 89.69 85 PHE A O 1
ATOM 703 N N . TRP A 1 86 ? 6.222 -1.020 -10.466 1.00 91.25 86 TRP A N 1
ATOM 704 C CA . TRP A 1 86 ? 5.369 -0.446 -11.499 1.00 91.25 86 TRP A CA 1
ATOM 705 C C . TRP A 1 86 ? 4.136 0.217 -10.877 1.00 91.25 86 TRP A C 1
ATOM 707 O O . TRP A 1 86 ? 3.549 -0.293 -9.923 1.00 91.25 86 TRP A O 1
ATOM 717 N N . SER A 1 87 ? 3.755 1.377 -11.415 1.00 92.25 87 SER A N 1
ATOM 718 C CA . SER A 1 87 ? 2.540 2.089 -11.004 1.00 92.25 87 SER A CA 1
ATOM 719 C C . SER A 1 87 ? 1.287 1.382 -11.532 1.00 92.25 87 SER A C 1
ATOM 721 O O . SER A 1 87 ? 1.329 0.712 -12.566 1.00 92.25 87 SER A O 1
ATOM 723 N N . SER A 1 88 ? 0.140 1.603 -10.883 1.00 92.94 88 SER A N 1
ATOM 724 C CA . SER A 1 88 ? -1.179 1.266 -11.437 1.00 92.94 88 SER A CA 1
ATOM 725 C C . SER A 1 88 ? -1.456 1.939 -12.786 1.00 92.94 88 SER A C 1
ATOM 727 O O . SER A 1 88 ? -2.259 1.428 -13.566 1.00 92.94 88 SER A O 1
ATOM 729 N N . ASP A 1 89 ? -0.759 3.038 -13.082 1.00 94.19 89 ASP A N 1
ATOM 730 C CA . ASP A 1 89 ? -0.882 3.792 -14.333 1.00 94.19 89 ASP A CA 1
ATOM 731 C C . ASP A 1 89 ? 0.081 3.314 -15.426 1.00 94.19 89 ASP A C 1
ATOM 733 O O . ASP A 1 89 ? 0.126 3.902 -16.503 1.00 94.19 89 ASP A O 1
ATOM 737 N N . TYR A 1 90 ? 0.871 2.260 -15.188 1.00 94.69 90 TYR A N 1
ATOM 738 C CA . TYR A 1 90 ? 1.829 1.781 -16.182 1.00 94.69 90 TYR A CA 1
ATOM 739 C C . TYR A 1 90 ? 1.106 1.260 -17.435 1.00 94.69 90 TYR A C 1
ATOM 741 O O . TYR A 1 90 ? 0.272 0.351 -17.358 1.00 94.69 90 TYR A O 1
ATOM 749 N N . THR A 1 91 ? 1.364 1.884 -18.586 1.00 96.62 91 THR A N 1
ATOM 750 C CA . THR A 1 91 ? 0.611 1.659 -19.833 1.00 96.62 91 THR A CA 1
ATOM 751 C C . THR A 1 91 ? 1.294 0.720 -20.818 1.00 96.62 91 THR A C 1
ATOM 753 O O . THR A 1 91 ? 0.591 0.130 -21.632 1.00 96.62 91 THR A O 1
ATOM 756 N N . GLU A 1 92 ? 2.620 0.570 -20.760 1.00 96.69 92 GLU A N 1
ATOM 757 C CA . GLU A 1 92 ? 3.373 -0.257 -21.716 1.00 96.69 92 GLU A CA 1
ATOM 758 C C . GLU A 1 92 ? 3.082 -1.751 -21.527 1.00 96.69 92 GLU A C 1
ATOM 760 O O . GLU A 1 92 ? 2.799 -2.444 -22.501 1.00 96.69 92 GLU A O 1
ATOM 765 N N . ASP A 1 93 ? 3.082 -2.228 -20.277 1.00 93.88 93 ASP A N 1
ATOM 766 C CA . ASP A 1 93 ? 2.656 -3.583 -19.926 1.00 93.88 93 ASP A CA 1
ATOM 767 C C . ASP A 1 93 ? 1.719 -3.563 -18.703 1.00 93.88 93 ASP A C 1
ATOM 769 O O . ASP A 1 93 ? 2.166 -3.589 -17.550 1.00 93.88 93 ASP A O 1
ATOM 773 N N . PRO A 1 94 ? 0.391 -3.532 -18.926 1.00 94.50 94 PRO A N 1
ATOM 774 C CA . PRO A 1 94 ? -0.590 -3.551 -17.847 1.00 94.50 94 PRO A CA 1
ATOM 775 C C . PRO A 1 94 ? -0.543 -4.803 -16.964 1.00 94.50 94 PRO A C 1
ATOM 777 O O . PRO A 1 94 ? -1.096 -4.768 -15.863 1.00 94.50 94 PRO A O 1
ATOM 780 N N . SER A 1 95 ? 0.094 -5.896 -17.406 1.00 93.44 95 SER A N 1
ATOM 781 C CA . SER A 1 95 ? 0.218 -7.112 -16.596 1.00 93.44 95 SER A CA 1
ATOM 782 C C . SER A 1 95 ? 1.127 -6.915 -15.381 1.00 93.44 95 SER A C 1
ATOM 784 O O . SER A 1 95 ? 0.964 -7.621 -14.393 1.00 93.44 95 SER A O 1
ATOM 786 N N . LEU A 1 96 ? 2.018 -5.915 -15.408 1.00 93.50 96 LEU A N 1
ATOM 787 C CA . LEU A 1 96 ? 2.954 -5.606 -14.324 1.00 93.50 96 LEU A CA 1
ATOM 788 C C . LEU A 1 96 ? 2.360 -4.695 -13.236 1.00 93.50 96 LEU A C 1
ATOM 790 O O . LEU A 1 96 ? 3.040 -4.351 -12.268 1.00 93.50 96 LEU A O 1
ATOM 794 N N . ARG A 1 97 ? 1.095 -4.283 -13.364 1.00 94.44 97 ARG A N 1
ATOM 795 C CA . ARG A 1 97 ? 0.451 -3.399 -12.384 1.00 94.44 97 ARG A CA 1
ATOM 796 C C . ARG A 1 97 ? 0.268 -4.100 -11.028 1.00 94.44 97 ARG A C 1
ATOM 798 O O . ARG A 1 97 ? -0.064 -5.286 -10.998 1.00 94.44 97 ARG A O 1
ATOM 805 N N . PRO A 1 98 ? 0.412 -3.380 -9.900 1.00 94.56 98 PRO A N 1
ATOM 806 C CA . PRO A 1 98 ? 0.200 -3.950 -8.573 1.00 94.56 98 PRO A CA 1
ATOM 807 C C . PRO A 1 98 ? -1.209 -4.516 -8.395 1.00 94.56 98 PRO A C 1
ATOM 809 O O . PRO A 1 98 ? -2.186 -3.934 -8.870 1.00 94.56 98 PRO A O 1
ATOM 812 N N . MET A 1 99 ? -1.328 -5.611 -7.642 1.00 94.38 99 MET A N 1
ATOM 813 C CA . MET A 1 99 ? -2.620 -6.253 -7.396 1.00 94.38 99 MET A CA 1
ATOM 814 C C . MET A 1 99 ? -2.793 -6.769 -5.964 1.00 94.38 99 MET A C 1
ATOM 816 O O . MET A 1 99 ? -1.869 -7.274 -5.313 1.00 94.38 99 MET A O 1
ATOM 820 N N . LEU A 1 100 ? -4.030 -6.684 -5.473 1.00 93.56 100 LEU A N 1
ATOM 821 C CA . LEU A 1 100 ? -4.460 -7.358 -4.255 1.00 93.56 100 LEU A CA 1
ATOM 822 C C . LEU A 1 100 ? -5.062 -8.717 -4.616 1.00 93.56 100 LEU A C 1
ATOM 824 O O . LEU A 1 100 ? -6.184 -8.796 -5.107 1.00 93.56 100 LEU A O 1
ATOM 828 N N . VAL A 1 101 ? -4.317 -9.781 -4.334 1.00 93.81 101 VAL A N 1
ATOM 829 C CA . VAL A 1 101 ? -4.796 -11.158 -4.477 1.00 93.81 101 VAL A CA 1
ATOM 830 C C . VAL A 1 101 ? -5.468 -11.585 -3.174 1.00 93.81 101 VAL A C 1
ATOM 832 O O . VAL A 1 101 ? -4.841 -11.529 -2.113 1.00 93.81 101 VAL A O 1
ATOM 835 N N . VAL A 1 102 ? -6.735 -11.994 -3.257 1.00 91.38 102 VAL A N 1
ATOM 836 C CA . VAL A 1 102 ? -7.500 -12.570 -2.144 1.00 91.38 102 VAL A CA 1
ATOM 837 C C . VAL A 1 102 ? -7.722 -14.043 -2.454 1.00 91.38 102 VAL A C 1
ATOM 839 O O . VAL A 1 102 ? -8.352 -14.372 -3.456 1.00 91.38 102 VAL A O 1
ATOM 842 N N . VAL A 1 103 ? -7.196 -14.914 -1.598 1.00 88.50 103 VAL A N 1
ATOM 843 C CA . VAL A 1 103 ? -7.359 -16.366 -1.715 1.00 88.50 103 VAL A CA 1
ATOM 844 C C . VAL A 1 103 ? -8.305 -16.815 -0.599 1.00 88.50 103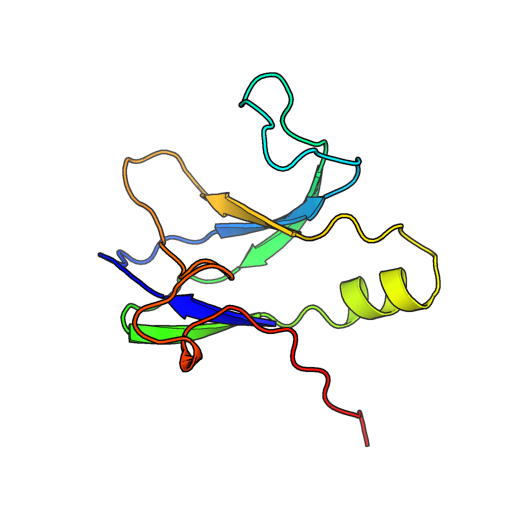 VAL A C 1
ATOM 846 O O . VAL A 1 103 ? -8.046 -16.468 0.558 1.00 88.50 103 VAL A O 1
ATOM 849 N N . PRO A 1 104 ? -9.407 -17.525 -0.905 1.00 78.94 104 PRO A N 1
ATOM 850 C CA . PRO A 1 104 ? -10.240 -18.147 0.119 1.00 78.94 104 PRO A CA 1
ATOM 851 C C . PRO A 1 104 ? -9.391 -19.070 0.998 1.00 78.94 104 PRO A C 1
ATOM 853 O O . PRO A 1 104 ? -8.541 -19.796 0.486 1.00 78.94 104 PRO A O 1
ATOM 856 N N . GLN A 1 105 ? -9.594 -19.023 2.312 1.00 64.94 105 GLN A N 1
ATOM 857 C CA . GLN A 1 105 ? -9.047 -20.050 3.196 1.00 64.94 105 GLN A CA 1
ATOM 858 C C . GLN A 1 105 ? -10.048 -21.206 3.216 1.00 64.94 105 GLN A C 1
ATOM 860 O O . GLN A 1 105 ? -11.216 -20.979 3.533 1.00 64.94 105 GLN A O 1
ATOM 865 N N . GLU A 1 106 ? -9.593 -22.383 2.789 1.00 58.72 106 GLU A N 1
ATOM 866 C CA . GLU A 1 106 ? -10.328 -23.656 2.880 1.00 58.72 106 GLU A CA 1
ATOM 867 C C . GLU A 1 106 ? -10.560 -24.071 4.342 1.00 58.72 106 GLU A C 1
ATOM 86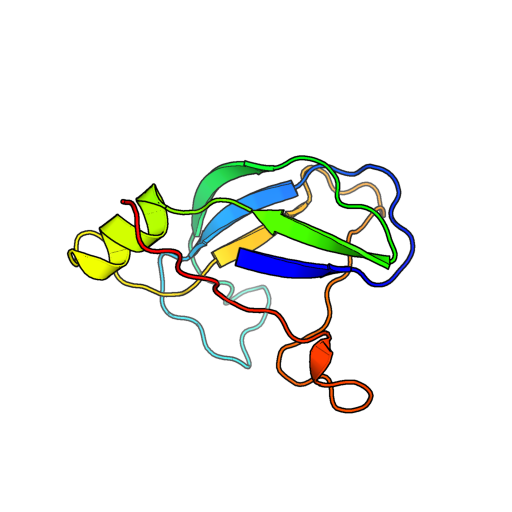9 O O . GLU A 1 106 ? -9.669 -23.799 5.184 1.00 58.72 106 GLU A O 1
#

Radius of gyration: 14.52 Å; chains: 1; bounding box: 36×42×34 Å